Protein AF-A0A966TPY0-F1 (afdb_monomer)

Radius of gyration: 25.24 Å; Cα contacts (8 Å, |Δi|>4): 44; chains: 1; bounding box: 44×41×77 Å

pLDDT: mean 71.69, std 17.64, range [39.44, 93.19]

Secondary structure (DSSP, 8-state):
-PEEPTTT--EEPPP--TT-PPP--SSHHHHHHHHHHHHHTT-----GGGTTTGGGS-TTSS-SS--HHHHHHHHHHHHHHHHHHHHHHHHHHHHHHHHHHHHHHHHT-

Mean predicted aligned error: 18.61 Å

Sequence (109 aa):
MPKTCAHCGNAFEPMPRNRGYEQLYCSPQCRRKEAKRRGAAKTTTMPVHQLKKAHNEPIMSQYNEVDYGLIDDLCAANWRAHQWQMRYNKLAIQVEHYISRIEAKIDDI

Solvent-accessible surface area (backbone atoms only — not comparable to full-atom values): 6855 Å² total; per-residue (Å²): 128,72,42,60,14,80,69,77,62,47,74,31,77,68,75,93,55,100,73,82,68,80,74,53,51,76,40,73,64,45,47,51,53,47,51,51,57,57,59,67,71,68,74,74,84,72,67,76,80,60,61,74,71,57,80,81,56,85,92,74,84,79,68,84,79,75,55,65,67,59,52,53,51,49,52,54,51,51,52,51,51,52,53,50,52,54,51,50,54,53,50,51,54,52,49,51,54,50,51,54,58,50,50,57,58,58,75,76,108

Foldseek 3Di:
DFAAAPQPRDTDDDDDDPPPDDDRHRDPVSVVVVVVVVVVVPPPPDDPVVVVVPPPDPPPPPDPDDPVVVVVVVVVVVVVVVVVVVVVVVVVVVVVVVVVVVVVVVVVD

Structure (mmCIF, N/CA/C/O backbone):
data_AF-A0A966TPY0-F1
#
_entry.id   AF-A0A966TPY0-F1
#
loop_
_atom_site.group_PDB
_atom_site.id
_atom_site.type_symbol
_atom_site.label_atom_id
_atom_site.label_alt_id
_atom_site.label_comp_id
_atom_site.label_asym_id
_atom_site.label_entity_id
_atom_site.label_seq_id
_atom_site.pdbx_PDB_ins_code
_atom_site.Cartn_x
_atom_site.Cartn_y
_atom_site.Cartn_z
_atom_site.occupancy
_atom_site.B_iso_or_equiv
_atom_site.auth_seq_id
_atom_site.auth_comp_id
_atom_site.auth_asym_id
_atom_site.auth_atom_id
_atom_site.pdbx_PDB_model_num
ATOM 1 N N . MET A 1 1 ? -15.327 -10.905 37.398 1.00 64.38 1 MET A 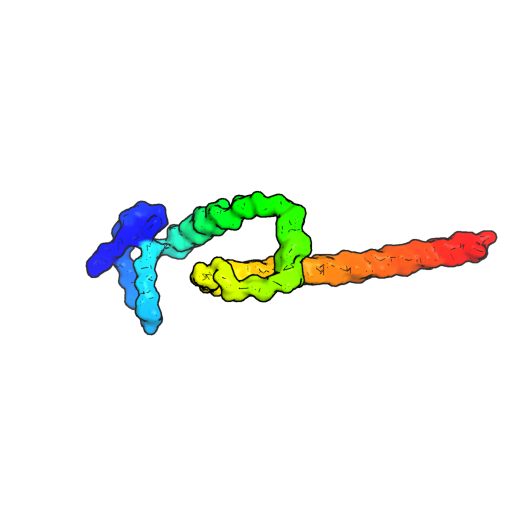N 1
ATOM 2 C CA . MET A 1 1 ? -16.503 -11.360 36.624 1.00 64.38 1 MET A CA 1
ATOM 3 C C . MET A 1 1 ? -16.053 -11.670 35.204 1.00 64.38 1 MET A C 1
ATOM 5 O O . MET A 1 1 ? -15.384 -10.813 34.624 1.00 64.38 1 MET A O 1
ATOM 9 N N . PRO A 1 2 ? -16.341 -12.870 34.672 1.00 75.38 2 PRO A N 1
ATOM 10 C CA . PRO A 1 2 ? -16.019 -13.211 33.289 1.00 75.38 2 PRO A CA 1
ATOM 11 C C . PRO A 1 2 ? -16.787 -12.291 32.334 1.00 75.38 2 PRO A C 1
ATOM 13 O O . PRO A 1 2 ? -17.958 -11.991 32.563 1.00 75.38 2 PRO A O 1
ATOM 16 N N . LYS A 1 3 ? -16.118 -11.817 31.282 1.00 83.50 3 LYS A N 1
ATOM 17 C CA . LYS A 1 3 ? -16.718 -10.973 30.241 1.00 83.50 3 LYS A CA 1
ATOM 18 C C . LYS A 1 3 ? -17.022 -11.800 29.009 1.00 83.50 3 LYS A C 1
ATOM 20 O O . LYS A 1 3 ? -16.322 -12.765 28.724 1.00 83.50 3 LYS A O 1
ATOM 25 N N . THR A 1 4 ? -18.038 -11.410 28.256 1.00 90.06 4 THR A N 1
ATOM 26 C CA . THR A 1 4 ? -18.359 -12.037 26.975 1.00 90.06 4 THR A CA 1
ATOM 27 C C . THR A 1 4 ? -17.581 -11.359 25.851 1.00 90.06 4 THR A C 1
ATOM 29 O O . THR A 1 4 ? -17.445 -10.138 25.791 1.00 90.06 4 THR A O 1
ATOM 32 N N . CYS A 1 5 ? -17.004 -12.160 24.958 1.00 89.06 5 CYS A N 1
ATOM 33 C CA . CYS A 1 5 ? -16.289 -11.655 23.795 1.00 89.06 5 CYS A CA 1
ATOM 34 C C . CYS A 1 5 ? -17.270 -11.026 22.801 1.00 89.06 5 CYS A C 1
ATOM 36 O O . CYS A 1 5 ? -18.153 -11.717 22.297 1.00 89.06 5 CYS A O 1
ATOM 38 N N . ALA A 1 6 ? -17.046 -9.767 22.420 1.00 86.00 6 ALA A N 1
ATOM 39 C CA . ALA A 1 6 ? -17.898 -9.059 21.460 1.00 86.00 6 ALA A CA 1
ATOM 40 C C . ALA A 1 6 ? -17.909 -9.678 20.044 1.00 86.00 6 ALA A C 1
ATOM 42 O O . ALA A 1 6 ? -18.783 -9.362 19.247 1.00 86.00 6 ALA A O 1
ATOM 43 N N . HIS A 1 7 ? -16.947 -10.552 19.717 1.00 88.00 7 HIS A N 1
ATOM 44 C CA . HIS A 1 7 ? -16.871 -11.208 18.406 1.00 88.00 7 HIS A CA 1
ATOM 45 C C . HIS A 1 7 ? -17.466 -12.625 18.387 1.00 88.00 7 HIS A C 1
ATOM 47 O O . HIS A 1 7 ? -18.128 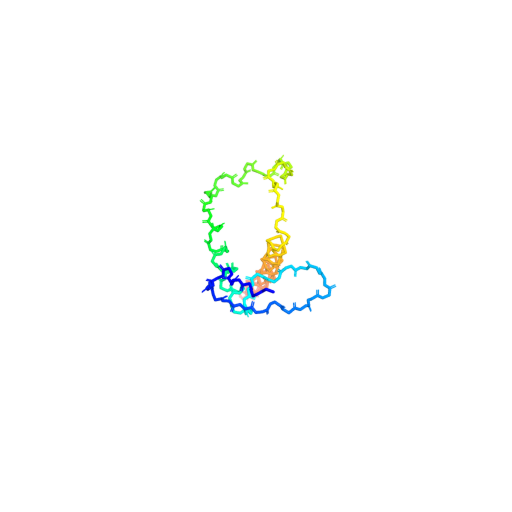-12.996 17.423 1.00 88.00 7 HIS A O 1
ATOM 53 N N . CYS A 1 8 ? -17.186 -13.443 19.410 1.00 90.56 8 CYS A N 1
ATOM 54 C CA . CYS A 1 8 ? -17.560 -14.865 19.423 1.00 90.56 8 CYS A CA 1
ATOM 55 C C . CYS A 1 8 ? -18.508 -15.268 20.558 1.00 90.56 8 CYS A C 1
ATOM 57 O O . CYS A 1 8 ? -18.847 -16.440 20.653 1.00 90.56 8 CYS A O 1
ATOM 59 N N . GLY A 1 9 ? -18.904 -14.348 21.442 1.00 88.19 9 GLY A N 1
ATOM 60 C CA . GLY A 1 9 ? -19.821 -14.622 22.554 1.00 88.19 9 GLY A CA 1
ATOM 61 C C . GLY A 1 9 ? -19.216 -15.397 23.730 1.00 88.19 9 GLY A C 1
ATOM 62 O O . GLY A 1 9 ? -19.780 -15.373 24.818 1.00 88.19 9 GLY A O 1
ATOM 63 N N . ASN A 1 10 ? -18.049 -16.027 23.560 1.00 89.94 10 ASN A N 1
ATOM 64 C CA . ASN A 1 10 ? -17.418 -16.815 24.619 1.00 89.94 10 ASN A CA 1
ATOM 65 C C . ASN A 1 10 ? -17.065 -15.966 25.843 1.00 89.94 10 ASN A C 1
ATOM 67 O O . ASN A 1 10 ? -16.535 -14.857 25.711 1.00 89.94 10 ASN A O 1
ATOM 71 N N . ALA A 1 11 ? -17.292 -16.538 27.024 1.00 89.44 11 ALA A N 1
ATOM 72 C CA . ALA A 1 11 ? -16.796 -15.997 28.277 1.00 89.44 11 ALA A CA 1
ATOM 73 C C . ALA A 1 11 ? -15.258 -16.040 28.308 1.00 89.44 11 ALA A C 1
ATOM 75 O O . ALA A 1 11 ? -14.643 -17.018 27.882 1.00 89.44 11 ALA A O 1
ATOM 76 N N . PHE A 1 12 ? -14.632 -14.977 28.802 1.00 89.56 12 PHE A N 1
ATOM 77 C CA . PHE A 1 12 ? -13.197 -14.910 29.041 1.00 89.56 12 PHE A CA 1
ATOM 78 C C . PHE A 1 12 ? -12.892 -14.051 30.265 1.00 89.56 12 PHE A C 1
ATOM 80 O O . PHE A 1 12 ? -13.651 -13.148 30.629 1.00 89.56 12 PHE A O 1
ATOM 87 N N . GLU A 1 13 ? -11.754 -14.319 30.891 1.00 84.50 13 GLU A N 1
ATOM 88 C CA . GLU A 1 13 ? -11.257 -13.504 31.990 1.00 84.50 13 GLU A CA 1
ATOM 89 C C . GLU A 1 13 ? -10.405 -12.357 31.432 1.00 84.50 13 GLU A C 1
ATOM 91 O O . GLU A 1 13 ? -9.397 -12.603 30.760 1.00 84.50 13 GLU A O 1
ATOM 96 N N . PRO A 1 14 ? -10.815 -11.092 31.634 1.00 77.62 14 PRO A N 1
ATOM 97 C CA . PRO A 1 14 ? -10.027 -9.959 31.182 1.00 77.62 14 PRO A CA 1
ATOM 98 C C . PRO A 1 14 ? -8.743 -9.871 32.007 1.00 77.62 14 PRO A C 1
ATOM 100 O O . PRO A 1 14 ? -8.780 -9.861 33.237 1.00 77.62 14 PRO A O 1
ATOM 103 N N . MET A 1 15 ? -7.602 -9.770 31.330 1.00 75.75 15 MET A N 1
ATOM 104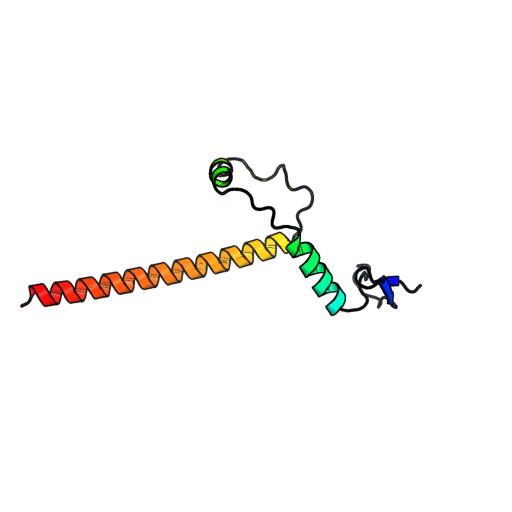 C CA . MET A 1 15 ? -6.325 -9.573 32.011 1.00 75.75 15 MET A CA 1
ATOM 105 C C . MET A 1 15 ? -6.244 -8.131 32.532 1.00 75.75 15 MET A C 1
ATOM 107 O O . MET A 1 15 ? -6.622 -7.206 31.800 1.00 75.75 15 MET A O 1
ATOM 111 N N . PRO A 1 16 ? -5.725 -7.898 33.752 1.00 68.88 16 PRO A N 1
ATOM 112 C CA . PRO A 1 16 ? -5.517 -6.550 34.260 1.00 68.88 16 PRO A CA 1
ATOM 113 C C . PRO A 1 16 ? -4.495 -5.835 33.369 1.00 68.88 16 PRO A C 1
ATOM 115 O O . PRO A 1 16 ? -3.324 -6.202 33.309 1.00 68.88 16 PRO A O 1
ATOM 118 N N . ARG A 1 17 ? -4.944 -4.825 32.618 1.00 65.75 17 ARG A N 1
ATOM 119 C CA . ARG A 1 17 ? -4.062 -3.947 31.842 1.00 65.75 17 ARG A CA 1
ATOM 120 C C . ARG A 1 17 ? -3.866 -2.643 32.598 1.00 65.75 17 ARG A C 1
ATOM 122 O O . ARG A 1 17 ? -4.842 -1.986 32.941 1.00 65.75 17 ARG A O 1
ATOM 129 N N . ASN A 1 18 ? -2.613 -2.209 32.728 1.00 57.66 18 ASN A N 1
ATOM 130 C CA . ASN A 1 18 ? -2.195 -0.983 33.430 1.00 57.66 18 ASN A CA 1
ATOM 131 C C . ASN A 1 18 ? -2.794 0.340 32.898 1.00 57.66 18 ASN A C 1
ATOM 133 O O . ASN A 1 18 ? -2.429 1.400 3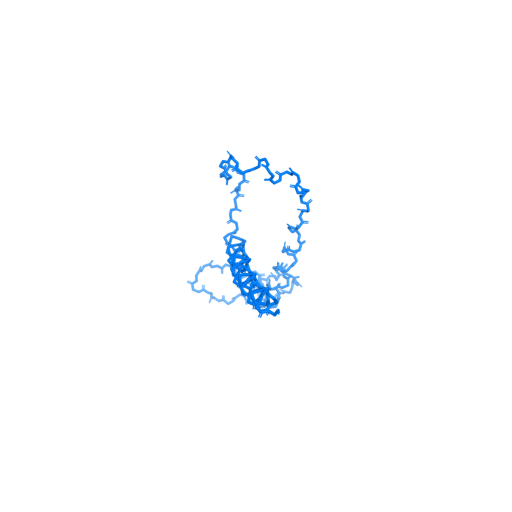3.387 1.00 57.66 18 ASN A O 1
ATOM 137 N N . ARG A 1 19 ? -3.660 0.329 31.875 1.00 58.34 19 ARG A N 1
ATOM 138 C CA . ARG A 1 19 ? -4.110 1.544 31.167 1.00 58.34 19 ARG A CA 1
ATOM 139 C C . ARG A 1 19 ? -5.622 1.786 31.180 1.00 58.34 19 ARG A C 1
ATOM 141 O O . ARG A 1 19 ? -6.096 2.540 30.345 1.00 58.34 19 ARG A O 1
ATOM 148 N N . GLY A 1 20 ? -6.393 1.128 32.046 1.00 58.94 20 GLY A N 1
ATOM 149 C CA . GLY A 1 20 ? -7.838 1.393 32.182 1.00 58.94 20 GLY A CA 1
ATOM 150 C C . GLY A 1 20 ? -8.710 1.037 30.963 1.00 58.94 20 GLY A C 1
ATOM 151 O O . GLY A 1 20 ? -9.926 1.154 31.031 1.00 58.94 20 GLY A O 1
ATOM 152 N N . TYR A 1 21 ? -8.125 0.563 29.858 1.00 62.03 21 TYR A N 1
ATOM 153 C CA . TYR A 1 21 ? -8.878 0.113 28.690 1.00 62.03 21 TYR A CA 1
ATOM 15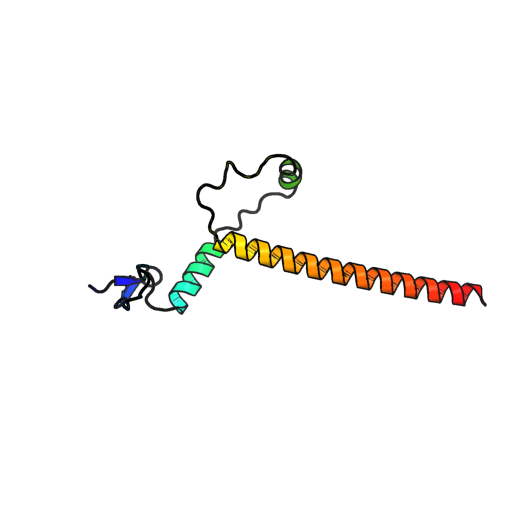4 C C . TYR A 1 21 ? -9.539 -1.237 28.953 1.00 62.03 21 TYR A C 1
ATOM 156 O O . TYR A 1 21 ? -8.866 -2.243 29.199 1.00 62.03 21 TYR A O 1
ATOM 164 N N . GLU A 1 22 ? -10.861 -1.260 28.829 1.00 71.81 22 GLU A N 1
ATOM 165 C CA . GLU A 1 22 ? -11.673 -2.455 28.992 1.00 71.81 22 GLU A CA 1
ATOM 166 C C . GLU A 1 22 ? -11.390 -3.480 27.878 1.00 71.81 22 GLU A C 1
ATOM 168 O O . GLU A 1 22 ? -11.437 -3.180 26.681 1.00 71.81 22 GLU A O 1
ATOM 173 N N . GLN A 1 23 ? -11.054 -4.718 28.252 1.00 78.69 23 GLN A N 1
ATOM 174 C CA . GLN A 1 23 ? -10.838 -5.784 27.277 1.00 78.69 23 GLN A CA 1
ATOM 175 C C . GLN A 1 23 ? -12.194 -6.292 26.765 1.00 78.69 23 GLN A C 1
ATOM 177 O O . GLN A 1 23 ? -12.979 -6.830 27.537 1.00 78.69 23 GLN A O 1
ATOM 182 N N . LEU A 1 24 ? -12.438 -6.133 25.459 1.00 84.44 24 LEU A N 1
ATOM 183 C CA . LEU A 1 24 ? -13.688 -6.513 24.771 1.00 84.44 24 LEU A CA 1
ATOM 184 C C . LEU A 1 24 ? -13.620 -7.872 24.049 1.00 84.44 24 LEU A C 1
ATOM 186 O O . LEU A 1 24 ? -14.640 -8.415 23.628 1.00 84.44 24 LEU A O 1
ATOM 190 N N . TYR A 1 25 ? -12.415 -8.416 23.855 1.00 88.62 25 TYR A N 1
ATOM 191 C CA . TYR A 1 25 ? -12.189 -9.608 23.034 1.00 88.62 25 TYR A CA 1
ATOM 192 C C . TYR A 1 25 ? -11.356 -10.647 23.782 1.00 88.62 25 TYR A C 1
ATOM 194 O O . TYR A 1 25 ? -10.318 -10.313 24.363 1.00 88.62 25 TYR A O 1
ATOM 202 N N . CYS A 1 26 ? -11.765 -11.914 23.676 1.00 88.75 26 CYS A N 1
ATOM 203 C CA . CYS A 1 26 ? -11.070 -13.046 24.292 1.00 88.75 26 CYS A CA 1
ATOM 204 C C . CYS A 1 26 ? -9.705 -13.348 23.655 1.00 88.75 26 CYS A C 1
ATOM 206 O O . CYS A 1 26 ? -8.862 -13.982 24.277 1.00 88.75 26 CYS A O 1
ATOM 208 N N . SER A 1 27 ? -9.461 -12.899 22.416 1.00 85.38 27 SER A N 1
ATOM 209 C CA . SER A 1 27 ? -8.197 -13.132 21.712 1.00 85.38 27 SER A CA 1
ATOM 210 C C . SER A 1 27 ? -7.866 -12.036 20.688 1.00 85.38 27 SER A C 1
ATOM 212 O O . SER A 1 27 ? -8.771 -11.380 20.152 1.00 85.38 27 SER A O 1
ATOM 214 N N . PRO A 1 28 ? -6.575 -11.862 20.327 1.00 84.69 28 PRO A N 1
ATOM 215 C CA . PRO A 1 28 ? -6.163 -10.992 19.222 1.00 84.69 28 PRO A CA 1
ATOM 216 C C . PRO A 1 28 ? -6.805 -11.373 17.882 1.00 84.69 28 PRO A C 1
ATOM 218 O O . PRO A 1 28 ? -7.060 -10.504 17.050 1.00 84.69 28 PRO A O 1
ATOM 221 N N . GLN A 1 29 ? -7.096 -12.662 17.673 1.00 86.88 29 GLN A N 1
ATOM 222 C CA . GLN A 1 29 ? -7.769 -13.140 16.465 1.00 86.88 29 GLN A CA 1
ATOM 223 C C . GLN A 1 29 ? -9.204 -12.612 16.375 1.00 86.88 29 GLN A C 1
ATOM 225 O O . GLN A 1 29 ? -9.595 -12.096 15.330 1.00 86.88 29 GLN A O 1
ATOM 230 N N . CYS A 1 30 ? -9.960 -12.675 17.475 1.00 86.88 30 CYS A N 1
ATOM 231 C CA . CYS A 1 30 ? -11.310 -12.114 17.555 1.00 86.88 30 CYS A CA 1
ATOM 232 C C . CYS A 1 30 ? -11.311 -10.602 17.299 1.00 86.88 30 CYS A C 1
ATOM 234 O O . CYS A 1 30 ? -12.096 -10.120 16.488 1.00 86.88 30 CYS A O 1
ATOM 236 N N . ARG A 1 31 ? -10.356 -9.868 17.887 1.00 85.06 31 ARG A N 1
ATOM 237 C CA . ARG A 1 31 ? -10.181 -8.430 17.623 1.00 85.06 31 ARG A CA 1
ATOM 238 C C . ARG A 1 31 ? -9.926 -8.142 16.136 1.00 85.06 31 ARG A C 1
ATOM 240 O O . ARG A 1 31 ? -10.542 -7.243 15.574 1.00 85.06 31 ARG A O 1
ATOM 247 N N . ARG A 1 32 ? -9.027 -8.894 15.486 1.00 83.50 32 ARG A N 1
ATOM 248 C CA . ARG A 1 32 ? -8.695 -8.708 14.058 1.00 83.50 32 ARG A CA 1
ATOM 249 C C . ARG A 1 32 ? -9.874 -9.026 13.138 1.00 83.50 32 ARG A C 1
ATOM 251 O O . ARG A 1 32 ? -10.079 -8.311 12.162 1.00 83.50 32 ARG A O 1
ATOM 258 N N . LYS A 1 33 ? -10.635 -10.088 13.424 1.00 85.62 33 LYS A N 1
ATOM 259 C CA . LYS A 1 33 ? -11.826 -10.448 12.637 1.00 85.62 33 LYS A CA 1
ATOM 260 C C . LYS A 1 33 ? -12.903 -9.367 12.730 1.00 85.62 33 LYS A C 1
ATOM 262 O O . LYS A 1 33 ? -13.480 -9.012 11.707 1.00 85.62 33 LYS A O 1
ATOM 267 N N . GLU A 1 34 ? -13.110 -8.802 13.916 1.00 81.81 34 GLU A N 1
ATOM 268 C CA . GLU A 1 34 ? -14.068 -7.715 14.114 1.00 81.81 34 GLU A CA 1
ATOM 269 C C . GLU A 1 34 ? -13.629 -6.413 13.424 1.00 81.81 34 GLU A C 1
ATOM 271 O O . GLU A 1 34 ? -14.429 -5.779 12.742 1.00 81.81 34 GLU A O 1
ATOM 276 N N . ALA A 1 35 ? -12.339 -6.062 13.492 1.00 80.00 35 ALA A N 1
ATOM 277 C CA . ALA A 1 35 ? -11.783 -4.925 12.751 1.00 80.00 35 ALA A CA 1
ATOM 278 C C . ALA A 1 35 ? -11.966 -5.073 11.229 1.00 80.00 35 ALA A C 1
ATOM 280 O O . ALA A 1 35 ? -12.356 -4.120 10.560 1.00 80.00 35 ALA A O 1
ATOM 281 N N . LYS A 1 36 ? -11.766 -6.282 10.680 1.00 78.81 36 LYS A N 1
ATOM 282 C CA . LYS A 1 36 ? -12.026 -6.566 9.258 1.00 78.81 36 LYS A CA 1
ATOM 283 C C . LYS A 1 36 ? -13.508 -6.448 8.895 1.00 78.81 36 LYS A C 1
ATOM 285 O O . LYS A 1 36 ? -13.819 -5.875 7.857 1.00 78.81 36 LYS A O 1
ATOM 290 N N . ARG A 1 37 ? -14.418 -6.955 9.739 1.00 76.81 37 ARG A N 1
ATOM 291 C CA . ARG A 1 37 ? -15.872 -6.814 9.531 1.00 76.81 37 ARG A CA 1
ATOM 292 C C . ARG A 1 37 ? -16.302 -5.347 9.518 1.00 76.81 37 ARG A C 1
ATOM 294 O O . ARG A 1 37 ? -17.047 -4.947 8.633 1.00 76.81 37 ARG A O 1
ATOM 301 N N . ARG A 1 38 ? -15.789 -4.539 10.449 1.00 68.88 38 ARG A N 1
ATOM 302 C CA . ARG A 1 38 ? -16.074 -3.096 10.512 1.00 68.88 38 ARG A CA 1
ATOM 303 C C . ARG A 1 38 ? -15.455 -2.319 9.347 1.00 68.88 38 ARG A C 1
ATOM 305 O O . ARG A 1 38 ? -16.103 -1.425 8.817 1.00 68.88 38 ARG A O 1
ATOM 312 N N . GLY A 1 39 ? -14.247 -2.682 8.914 1.00 58.06 39 GLY A N 1
ATOM 313 C CA . GLY A 1 39 ? -13.594 -2.082 7.744 1.00 58.06 39 GLY A CA 1
ATOM 314 C C . GLY A 1 39 ? -14.325 -2.371 6.429 1.00 58.06 39 GLY A C 1
ATOM 315 O O . GLY A 1 39 ? -14.420 -1.493 5.579 1.00 58.06 39 GLY A O 1
ATOM 316 N N . ALA A 1 40 ? -14.919 -3.561 6.288 1.00 52.97 40 ALA A N 1
ATOM 317 C CA . ALA A 1 40 ? -15.714 -3.925 5.113 1.00 52.97 40 ALA A CA 1
ATOM 318 C C . ALA A 1 40 ? -17.061 -3.177 5.021 1.00 52.97 40 ALA A C 1
ATOM 320 O O . ALA A 1 40 ? -17.626 -3.072 3.938 1.00 52.97 40 ALA A O 1
ATOM 321 N N . ALA A 1 41 ? -17.570 -2.633 6.131 1.00 50.09 41 ALA A N 1
ATOM 322 C CA . ALA A 1 41 ? -18.838 -1.902 6.162 1.00 50.09 41 ALA A CA 1
ATOM 323 C C . ALA A 1 41 ? -18.712 -0.409 5.781 1.00 50.09 41 ALA A C 1
ATOM 325 O O . ALA A 1 41 ? -19.732 0.265 5.669 1.00 50.09 41 ALA A O 1
ATOM 326 N N . LYS A 1 42 ? -17.493 0.123 5.576 1.00 51.34 42 LYS A N 1
ATOM 327 C CA . LYS A 1 42 ? -17.248 1.553 5.277 1.00 51.34 42 LYS A CA 1
ATOM 328 C C . LYS A 1 42 ? -16.922 1.865 3.804 1.00 51.34 42 LYS A C 1
ATOM 330 O O . LYS A 1 42 ? -16.522 2.984 3.499 1.00 51.34 42 LYS A O 1
ATOM 335 N N . THR A 1 43 ? -17.118 0.936 2.869 1.00 39.44 43 THR A N 1
ATOM 336 C CA . THR A 1 43 ? -17.066 1.234 1.423 1.00 39.44 43 THR A CA 1
ATOM 337 C C . THR A 1 43 ? -18.452 1.595 0.894 1.00 39.44 43 THR A C 1
ATOM 339 O O . THR A 1 43 ? -19.066 0.838 0.148 1.00 39.44 43 THR A O 1
ATOM 342 N N . THR A 1 44 ? -18.950 2.771 1.280 1.00 44.38 44 THR A N 1
ATOM 343 C CA . THR A 1 44 ? -20.015 3.445 0.527 1.00 44.38 44 THR A CA 1
ATOM 344 C C . THR A 1 44 ? -19.372 4.035 -0.722 1.00 44.38 44 THR A C 1
ATOM 346 O O . THR A 1 44 ? -18.631 5.013 -0.647 1.00 44.38 44 THR A O 1
ATOM 349 N N . THR A 1 45 ? -19.596 3.412 -1.875 1.00 45.78 45 THR A N 1
ATOM 350 C CA . THR A 1 45 ? -19.113 3.885 -3.175 1.00 45.78 45 THR A CA 1
ATOM 351 C C . THR A 1 45 ? -19.745 5.245 -3.485 1.00 45.78 45 THR A C 1
ATOM 353 O O . THR A 1 45 ? -20.880 5.311 -3.952 1.00 45.78 45 THR A O 1
ATOM 356 N N . MET A 1 46 ? -19.048 6.349 -3.207 1.00 41.50 46 MET A N 1
ATOM 357 C CA . MET A 1 46 ? -19.478 7.661 -3.693 1.00 41.50 46 MET A CA 1
ATOM 358 C C . MET A 1 46 ? -19.051 7.836 -5.160 1.00 41.50 46 MET A C 1
ATOM 360 O O . MET A 1 46 ? -17.892 7.573 -5.492 1.00 41.50 46 MET A O 1
ATOM 364 N N . PRO A 1 47 ? -19.947 8.282 -6.060 1.00 42.47 47 PRO A N 1
ATOM 365 C CA . PRO A 1 47 ? -19.601 8.525 -7.455 1.00 42.47 47 PRO A CA 1
ATOM 366 C C . PRO A 1 47 ? -18.606 9.690 -7.589 1.00 42.47 47 PRO A C 1
ATOM 368 O O . PRO A 1 47 ? -18.766 10.754 -6.988 1.00 42.47 47 PRO A O 1
ATOM 371 N N . VAL A 1 48 ? -17.597 9.494 -8.445 1.00 48.94 48 VAL A N 1
ATO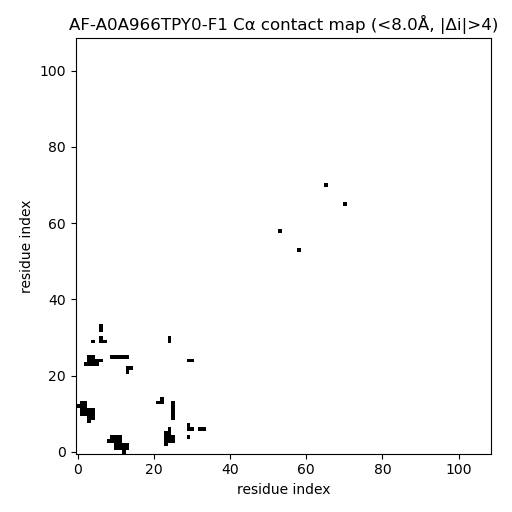M 372 C CA . VAL A 1 48 ? -16.417 10.363 -8.661 1.00 48.94 48 VAL A CA 1
ATOM 373 C C . VAL A 1 48 ? -16.772 11.832 -8.952 1.00 48.94 48 VAL A C 1
ATOM 375 O O . VAL A 1 48 ? -15.987 12.738 -8.678 1.00 48.94 48 VAL A O 1
ATOM 378 N N . HIS A 1 49 ? -17.978 12.104 -9.454 1.00 44.31 49 HIS A N 1
ATOM 379 C CA . HIS A 1 49 ? -18.414 13.454 -9.806 1.00 44.31 49 HIS A CA 1
ATOM 380 C C . HIS A 1 49 ? -18.638 14.380 -8.590 1.00 44.31 49 HIS A C 1
ATOM 382 O O . HIS A 1 49 ? -18.589 15.602 -8.741 1.00 44.31 49 HIS A O 1
ATOM 388 N N . GLN A 1 50 ? -18.845 13.838 -7.382 1.00 45.34 50 GLN A N 1
ATOM 389 C CA . GLN A 1 50 ? -19.019 14.656 -6.171 1.00 45.34 50 GLN A CA 1
ATOM 390 C C . GLN A 1 50 ? -17.692 15.066 -5.504 1.00 45.34 50 GLN A C 1
ATOM 392 O O . GLN A 1 50 ? -17.664 16.066 -4.792 1.00 45.34 50 GLN A O 1
ATOM 397 N N . LEU A 1 51 ? -16.570 14.394 -5.805 1.00 46.84 51 LEU A N 1
ATOM 398 C CA . LEU A 1 51 ? -15.245 14.752 -5.267 1.00 46.84 51 LEU A CA 1
ATOM 399 C C . LEU A 1 51 ? -14.733 16.114 -5.766 1.00 46.84 51 LEU A C 1
ATOM 401 O O . LEU A 1 51 ? -14.017 16.802 -5.045 1.00 46.84 51 LEU A O 1
ATOM 405 N N . LYS A 1 52 ? -15.131 16.552 -6.969 1.00 44.91 52 LYS A N 1
ATOM 406 C CA . LYS A 1 52 ? -14.669 17.833 -7.538 1.00 44.91 52 LYS A CA 1
ATOM 407 C C . LYS A 1 52 ? -15.257 19.068 -6.848 1.00 44.91 52 LYS A C 1
ATOM 409 O O . LYS A 1 52 ? -14.657 20.133 -6.928 1.00 44.91 52 LYS A O 1
ATOM 414 N N . LYS A 1 53 ? -16.404 18.948 -6.167 1.00 42.94 53 LYS A N 1
ATOM 415 C CA . LYS A 1 53 ? -17.055 20.084 -5.488 1.00 42.94 53 LYS A CA 1
ATOM 416 C C . LYS A 1 53 ? -16.555 20.295 -4.051 1.00 42.94 53 LYS A C 1
ATOM 418 O O . LYS A 1 53 ? -16.704 21.387 -3.523 1.00 42.94 53 LYS A O 1
ATOM 423 N N . ALA A 1 54 ? -15.925 19.284 -3.450 1.00 46.34 54 ALA A N 1
ATOM 424 C CA . ALA A 1 54 ? -15.453 19.313 -2.063 1.00 46.34 54 ALA A CA 1
ATOM 425 C C . ALA A 1 54 ? -14.037 19.899 -1.886 1.00 46.34 54 ALA A C 1
ATOM 427 O O . ALA A 1 54 ? -13.554 19.998 -0.764 1.00 46.34 54 ALA A O 1
ATOM 428 N N . HIS A 1 55 ? -13.361 20.305 -2.967 1.00 47.12 55 HIS A N 1
ATOM 429 C CA . HIS A 1 55 ? -11.988 20.822 -2.897 1.00 47.12 55 HIS A CA 1
ATOM 430 C C . HIS A 1 55 ? -11.859 22.254 -2.340 1.00 47.12 55 HIS A C 1
ATOM 432 O O . HIS A 1 55 ? -10.733 22.709 -2.174 1.00 47.12 55 HIS A O 1
ATOM 438 N N . ASN A 1 56 ? -12.969 22.944 -2.030 1.00 41.84 56 ASN A N 1
ATOM 439 C CA . ASN A 1 56 ? -12.971 24.353 -1.605 1.00 41.84 56 ASN A CA 1
ATOM 440 C C . ASN A 1 56 ? -13.810 24.675 -0.352 1.00 41.84 56 ASN A C 1
ATOM 442 O O . ASN A 1 56 ? -13.991 25.850 -0.048 1.00 41.84 56 ASN A O 1
ATOM 446 N N . GLU A 1 57 ? -14.285 23.685 0.407 1.00 41.03 57 GLU A N 1
ATOM 447 C CA . GLU A 1 57 ? -14.879 23.948 1.727 1.00 41.03 57 GLU A CA 1
ATOM 448 C C . GLU A 1 57 ? -14.084 23.247 2.832 1.00 41.03 57 GLU A C 1
ATOM 450 O O . GLU A 1 57 ? -13.626 22.118 2.633 1.00 41.03 57 GLU A O 1
ATOM 455 N N . PRO A 1 58 ? -13.888 23.891 4.000 1.00 43.78 58 PRO A N 1
ATOM 456 C CA . PRO A 1 58 ? -13.194 23.272 5.116 1.00 43.78 58 PRO A CA 1
ATOM 457 C C . PRO A 1 58 ? -13.994 22.053 5.585 1.00 43.78 58 PRO A C 1
ATOM 459 O O . PRO A 1 58 ? -15.059 22.168 6.191 1.00 43.78 58 PRO A O 1
ATOM 462 N N . ILE A 1 59 ? -13.448 20.867 5.315 1.00 48.44 59 ILE A N 1
ATOM 463 C CA . ILE A 1 59 ? -13.946 19.551 5.737 1.00 48.44 59 ILE A CA 1
ATOM 464 C C . ILE A 1 59 ? -13.734 19.392 7.257 1.00 48.44 59 ILE A C 1
ATOM 466 O O . ILE A 1 59 ? -13.040 18.493 7.716 1.00 48.44 59 ILE A O 1
ATOM 470 N N . MET A 1 60 ? -14.259 20.306 8.072 1.00 41.09 60 MET A N 1
ATOM 471 C CA . MET A 1 60 ? -14.153 20.238 9.537 1.00 41.09 60 MET A CA 1
ATOM 472 C C . MET A 1 60 ? -15.504 20.254 10.253 1.00 41.09 60 MET A C 1
ATOM 474 O O . MET A 1 60 ? -15.530 20.183 11.474 1.00 41.09 60 MET A O 1
ATOM 478 N N . SER A 1 61 ? -16.630 20.281 9.531 1.00 43.31 61 SER A N 1
ATOM 479 C CA . SER A 1 61 ? -17.959 20.361 10.163 1.00 43.31 61 SER A CA 1
ATOM 480 C C . SER A 1 61 ? -18.771 19.057 10.160 1.00 43.31 61 SER A C 1
ATOM 482 O O . SER A 1 61 ? -19.870 19.051 10.709 1.00 43.31 61 SER A O 1
ATOM 484 N N . GLN A 1 62 ? -18.297 17.959 9.555 1.00 42.75 62 GLN A N 1
ATOM 485 C CA . GLN A 1 62 ? -19.108 16.728 9.427 1.00 42.75 62 GLN A CA 1
ATOM 486 C C . GLN A 1 62 ? -18.509 15.466 10.060 1.00 42.75 62 GLN A C 1
ATOM 488 O O . GLN A 1 62 ? -19.165 14.430 10.067 1.00 42.75 62 GLN A O 1
ATOM 493 N N . TYR A 1 63 ? -17.317 15.536 10.651 1.00 45.41 63 TYR A N 1
ATOM 494 C CA . TYR A 1 63 ? -16.692 14.382 11.303 1.00 45.41 63 TYR A CA 1
ATOM 495 C C . TYR A 1 63 ? -16.734 14.530 12.822 1.00 45.41 63 TYR A C 1
ATOM 497 O O . TYR A 1 63 ? -15.713 14.723 13.478 1.00 45.41 63 TYR A O 1
ATOM 505 N N . ASN A 1 64 ? -17.938 14.436 13.386 1.00 45.78 64 ASN A N 1
ATOM 506 C CA . ASN A 1 64 ? -18.067 14.074 14.792 1.00 45.78 64 ASN A CA 1
ATOM 507 C C . ASN A 1 64 ? -17.708 12.583 14.902 1.00 45.78 64 ASN A C 1
ATOM 509 O O . ASN A 1 64 ? -18.309 11.759 14.221 1.00 45.78 64 ASN A O 1
ATOM 513 N N . GLU A 1 65 ? -16.704 12.282 15.728 1.00 51.19 65 GLU A N 1
ATOM 514 C CA . GLU A 1 65 ? -16.004 10.991 15.877 1.00 51.19 65 GLU A CA 1
ATOM 515 C C . GLU A 1 65 ? -14.932 10.703 14.813 1.00 51.19 65 GLU A C 1
ATOM 517 O O . GLU A 1 65 ? -15.055 9.854 13.929 1.00 51.19 65 GLU A O 1
ATOM 522 N N . VAL A 1 66 ? -13.806 11.400 14.955 1.00 53.56 66 VAL A N 1
ATOM 523 C CA . VAL A 1 66 ? -12.559 11.058 14.274 1.00 53.56 66 VAL A CA 1
ATOM 524 C C . VAL A 1 66 ? -12.031 9.726 14.822 1.00 53.56 66 VAL A C 1
ATOM 526 O O . VAL A 1 66 ? -11.444 9.658 15.900 1.00 53.56 66 VAL A O 1
ATOM 529 N N . ASP A 1 67 ? -12.238 8.648 14.068 1.00 54.91 67 ASP A N 1
ATOM 530 C CA . ASP A 1 67 ? -11.542 7.378 14.275 1.00 54.91 67 ASP A CA 1
ATOM 531 C C . ASP A 1 67 ? -10.070 7.577 13.887 1.00 54.91 67 ASP A C 1
ATOM 533 O O . ASP A 1 67 ? -9.703 7.499 12.714 1.00 54.91 67 ASP A O 1
ATOM 537 N N . TYR A 1 68 ? -9.227 7.899 14.871 1.00 55.28 68 TYR A N 1
ATOM 538 C CA . TYR A 1 68 ? -7.798 8.167 14.670 1.00 55.28 68 TYR A CA 1
ATOM 539 C C . TYR A 1 68 ? -7.076 7.036 13.913 1.00 55.28 68 TYR A C 1
ATOM 541 O O . TYR A 1 68 ? -6.146 7.311 13.162 1.00 55.28 68 TYR A O 1
ATOM 549 N N . GLY A 1 69 ? -7.550 5.785 14.014 1.00 62.69 69 GLY A N 1
ATOM 550 C CA . GLY A 1 69 ? -6.998 4.670 13.238 1.00 62.69 69 GLY A CA 1
ATOM 551 C C . GLY A 1 69 ? -7.310 4.753 11.740 1.00 62.69 69 GLY A C 1
ATOM 552 O O . GLY A 1 69 ? -6.470 4.404 10.915 1.00 62.69 69 GLY A O 1
ATOM 553 N N . LEU A 1 70 ? -8.486 5.270 11.369 1.00 67.94 70 LEU A N 1
ATOM 554 C CA . LEU A 1 70 ? -8.856 5.492 9.969 1.00 67.94 70 LEU A CA 1
ATOM 555 C C . LEU A 1 70 ? -8.035 6.630 9.346 1.00 67.94 70 LEU A C 1
ATOM 557 O O . LEU A 1 70 ? -7.680 6.551 8.171 1.00 67.94 70 LEU A O 1
ATOM 561 N N . ILE A 1 71 ? -7.707 7.667 10.125 1.00 63.31 71 ILE A N 1
ATOM 562 C CA . ILE A 1 71 ? -6.810 8.742 9.677 1.00 63.31 71 ILE A CA 1
ATOM 563 C C . ILE A 1 71 ? -5.405 8.201 9.422 1.00 63.31 71 ILE A C 1
ATOM 565 O O . ILE A 1 71 ? -4.840 8.478 8.365 1.00 63.31 71 ILE A O 1
ATOM 569 N N . ASP A 1 72 ? -4.860 7.405 10.340 1.00 61.88 72 ASP A N 1
ATOM 570 C CA . ASP A 1 72 ? -3.528 6.817 10.174 1.00 61.88 72 ASP A CA 1
ATOM 571 C C . ASP A 1 72 ? -3.458 5.921 8.925 1.00 61.88 72 ASP A C 1
ATOM 573 O O . ASP A 1 72 ? -2.507 6.009 8.140 1.00 61.88 72 ASP A O 1
ATOM 577 N N . ASP A 1 73 ? -4.498 5.116 8.681 1.00 71.94 73 ASP A N 1
ATOM 578 C CA . ASP A 1 73 ? -4.597 4.264 7.493 1.00 71.94 73 ASP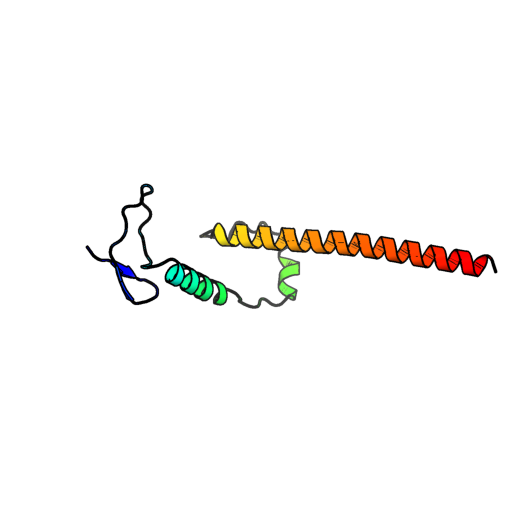 A CA 1
ATOM 579 C C . ASP A 1 73 ? -4.709 5.082 6.193 1.00 71.94 73 ASP A C 1
ATOM 581 O O . ASP A 1 73 ? -4.052 4.753 5.197 1.00 71.94 73 ASP A O 1
ATOM 585 N N . LEU A 1 74 ? -5.486 6.172 6.194 1.00 76.19 74 LEU A N 1
ATOM 586 C CA . LEU A 1 74 ? -5.602 7.094 5.057 1.00 76.19 74 LEU A CA 1
ATOM 587 C C . LEU A 1 74 ? -4.279 7.814 4.773 1.00 76.19 74 LEU A C 1
ATOM 589 O O . LEU A 1 74 ? -3.849 7.873 3.618 1.00 76.19 74 LEU A O 1
ATOM 593 N N . CYS A 1 75 ? -3.593 8.300 5.808 1.00 71.06 75 CYS A N 1
ATOM 594 C CA . CYS A 1 75 ? -2.268 8.906 5.695 1.00 71.06 75 CYS A CA 1
ATOM 595 C C . CYS A 1 75 ? -1.250 7.911 5.121 1.00 71.06 75 CYS A C 1
ATOM 597 O O . CYS A 1 75 ? -0.508 8.245 4.193 1.00 71.06 75 CYS A O 1
ATOM 599 N N . ALA A 1 76 ? -1.249 6.664 5.603 1.00 71.06 76 ALA A N 1
ATOM 600 C CA . ALA A 1 76 ? -0.364 5.618 5.100 1.00 71.06 76 ALA A CA 1
ATOM 601 C C . ALA A 1 76 ? -0.665 5.244 3.638 1.00 71.06 76 ALA A C 1
ATOM 603 O O . ALA A 1 76 ? 0.259 5.014 2.852 1.00 71.06 76 ALA A O 1
ATOM 604 N N . ALA A 1 77 ? -1.941 5.177 3.248 1.00 77.06 77 ALA A N 1
ATOM 605 C CA . ALA A 1 77 ? -2.341 4.915 1.868 1.00 77.06 77 ALA A CA 1
ATOM 606 C C . ALA A 1 77 ? -1.926 6.058 0.929 1.00 77.06 77 ALA A C 1
ATOM 608 O O . ALA A 1 77 ? -1.334 5.800 -0.122 1.00 77.06 77 ALA A O 1
ATOM 609 N N . ASN A 1 78 ? -2.155 7.309 1.338 1.00 82.81 78 ASN A N 1
ATOM 610 C CA . ASN A 1 78 ? -1.786 8.490 0.563 1.00 82.81 78 ASN A CA 1
ATOM 611 C C . ASN A 1 78 ? -0.261 8.599 0.389 1.00 82.81 78 ASN A C 1
ATOM 613 O O . ASN A 1 78 ? 0.234 8.825 -0.715 1.00 82.81 78 ASN A O 1
ATOM 617 N N . TRP A 1 79 ? 0.505 8.317 1.448 1.00 79.56 79 TRP A N 1
ATOM 618 C CA . TRP A 1 79 ? 1.965 8.239 1.373 1.00 79.56 79 TRP A CA 1
ATOM 619 C C . TRP A 1 79 ? 2.441 7.197 0.352 1.00 79.56 79 TRP A C 1
ATOM 621 O O . TRP A 1 79 ? 3.307 7.483 -0.477 1.00 79.56 79 TRP A O 1
ATOM 631 N N . ARG A 1 80 ? 1.858 5.990 0.358 1.00 84.06 80 ARG A N 1
ATOM 632 C CA . ARG A 1 80 ? 2.200 4.948 -0.625 1.00 84.06 80 ARG A CA 1
ATOM 633 C C . ARG A 1 80 ? 1.868 5.391 -2.047 1.00 84.06 80 ARG A C 1
ATOM 635 O O . ARG A 1 80 ? 2.696 5.196 -2.932 1.00 84.06 80 ARG A O 1
ATOM 642 N N . ALA A 1 81 ? 0.701 5.994 -2.269 1.00 83.25 81 ALA A N 1
ATOM 643 C CA . ALA A 1 81 ? 0.312 6.511 -3.580 1.00 83.25 81 ALA A CA 1
ATOM 644 C C . ALA A 1 81 ? 1.305 7.571 -4.087 1.00 83.25 81 ALA A C 1
ATOM 646 O O . ALA A 1 81 ? 1.755 7.500 -5.229 1.00 83.25 81 ALA A O 1
ATOM 647 N N . HIS A 1 82 ? 1.737 8.486 -3.215 1.00 82.50 82 HIS A N 1
ATOM 648 C CA . HIS A 1 82 ? 2.751 9.483 -3.552 1.00 82.50 82 HIS A CA 1
ATOM 649 C C . HIS A 1 82 ? 4.101 8.848 -3.934 1.00 82.50 82 HIS A C 1
ATOM 651 O O . HIS A 1 82 ? 4.719 9.240 -4.924 1.00 82.50 82 HIS A O 1
ATOM 657 N N . GLN A 1 83 ? 4.539 7.809 -3.214 1.00 83.00 83 GLN A N 1
ATOM 658 C CA . GLN A 1 83 ? 5.755 7.059 -3.556 1.00 83.00 83 GLN A CA 1
ATOM 659 C C . GLN A 1 83 ? 5.659 6.382 -4.931 1.00 83.00 83 GLN A C 1
ATOM 661 O O . GLN A 1 83 ? 6.626 6.392 -5.696 1.00 83.00 83 GLN A O 1
ATOM 666 N N . TRP A 1 84 ? 4.498 5.816 -5.268 1.00 85.56 84 TRP A N 1
ATOM 667 C CA . TRP A 1 84 ? 4.249 5.254 -6.597 1.00 85.56 84 TRP A CA 1
ATOM 668 C C . TRP A 1 84 ? 4.314 6.322 -7.688 1.00 85.56 84 TRP A C 1
ATOM 670 O O . TRP A 1 84 ? 4.995 6.110 -8.690 1.00 85.56 84 TRP A O 1
ATOM 680 N N . GLN A 1 85 ? 3.694 7.483 -7.469 1.00 86.75 85 GLN A N 1
ATOM 681 C CA . GLN A 1 85 ? 3.724 8.588 -8.427 1.00 86.75 85 GLN A CA 1
ATOM 682 C C . GLN A 1 85 ? 5.152 9.084 -8.688 1.00 86.75 85 GLN A C 1
ATOM 684 O O . GLN A 1 85 ? 5.545 9.273 -9.836 1.00 86.75 85 GLN A O 1
ATOM 689 N N . MET A 1 86 ? 5.961 9.241 -7.638 1.00 80.44 86 MET A N 1
ATOM 690 C CA . MET A 1 86 ? 7.360 9.661 -7.767 1.00 80.44 86 MET A CA 1
ATOM 691 C C . MET A 1 86 ? 8.193 8.653 -8.570 1.00 80.44 86 MET A C 1
ATOM 693 O O . MET A 1 86 ? 8.998 9.040 -9.418 1.00 80.44 86 MET A O 1
ATOM 697 N N . ARG A 1 87 ? 7.982 7.348 -8.344 1.00 87.12 87 ARG A N 1
ATOM 698 C CA . ARG A 1 87 ? 8.642 6.286 -9.122 1.00 87.12 87 ARG A CA 1
ATOM 699 C C . ARG A 1 87 ? 8.212 6.302 -10.583 1.00 87.12 87 ARG A C 1
ATOM 701 O O . ARG A 1 87 ? 9.073 6.195 -11.451 1.00 87.12 87 ARG A O 1
ATOM 708 N N . TYR A 1 88 ? 6.916 6.458 -10.842 1.00 89.25 88 TYR A N 1
ATOM 709 C CA . TYR A 1 88 ? 6.379 6.565 -12.195 1.00 89.25 88 TYR A CA 1
ATOM 710 C C . TYR A 1 88 ? 6.990 7.754 -12.943 1.00 89.25 88 TYR A C 1
ATOM 712 O O . TYR A 1 88 ? 7.533 7.575 -14.027 1.00 89.25 88 TYR A O 1
ATOM 720 N N . ASN A 1 89 ? 7.002 8.940 -12.328 1.00 88.25 89 ASN A N 1
ATOM 721 C CA . ASN A 1 89 ? 7.585 10.141 -12.930 1.00 88.25 89 ASN A CA 1
ATOM 722 C C . ASN A 1 89 ? 9.078 9.952 -13.242 1.00 88.25 89 ASN A C 1
ATOM 724 O O . ASN A 1 89 ? 9.545 10.340 -14.308 1.00 88.25 89 ASN A O 1
ATOM 728 N N . LYS A 1 90 ? 9.831 9.305 -12.343 1.00 90.69 90 LYS A N 1
ATOM 729 C CA . LYS A 1 90 ? 11.245 8.987 -12.584 1.00 90.69 90 LYS A CA 1
ATOM 730 C C . LYS A 1 90 ? 11.431 8.060 -13.790 1.00 90.69 90 LYS A C 1
ATOM 732 O O . LYS A 1 90 ? 12.33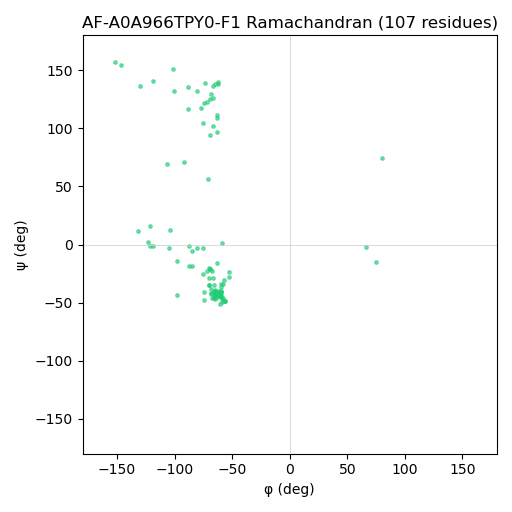7 8.283 -14.587 1.00 90.69 90 LYS A O 1
ATOM 737 N N . LEU A 1 91 ? 10.595 7.030 -13.910 1.00 90.44 91 LEU A N 1
ATOM 738 C CA . LEU A 1 91 ? 10.604 6.106 -15.046 1.00 90.44 91 LEU A CA 1
ATOM 739 C C . LEU A 1 91 ? 10.247 6.816 -16.354 1.00 90.44 91 LEU A C 1
ATOM 741 O O . LEU A 1 91 ? 10.931 6.604 -17.349 1.00 90.44 91 LEU A O 1
ATOM 745 N N . ALA A 1 92 ? 9.238 7.689 -16.344 1.00 89.38 92 ALA A N 1
ATOM 746 C CA . ALA A 1 92 ? 8.844 8.468 -17.516 1.00 89.38 92 ALA A CA 1
ATOM 747 C C . ALA A 1 92 ? 10.012 9.313 -18.051 1.00 89.38 92 ALA A C 1
ATOM 749 O O . ALA A 1 92 ? 10.361 9.191 -19.220 1.00 89.38 92 ALA A O 1
ATOM 750 N N . ILE A 1 93 ? 10.708 10.045 -17.172 1.00 90.56 93 ILE A N 1
ATOM 751 C CA . ILE A 1 93 ? 11.894 10.840 -17.545 1.00 90.56 93 ILE A CA 1
ATOM 752 C C . ILE A 1 93 ? 13.004 9.954 -18.132 1.00 90.56 93 ILE A C 1
ATOM 754 O O . ILE A 1 93 ? 13.676 10.325 -19.091 1.00 90.56 93 ILE A O 1
ATOM 758 N N . GLN A 1 94 ? 13.227 8.764 -17.563 1.00 90.19 94 GLN A N 1
ATOM 759 C CA . GLN A 1 94 ? 14.236 7.836 -18.083 1.00 90.19 94 GLN A CA 1
ATOM 760 C C . GLN A 1 94 ? 13.891 7.327 -19.485 1.00 90.19 94 GLN A C 1
ATOM 762 O O . GLN A 1 94 ? 14.789 7.188 -20.315 1.00 90.19 94 GLN A O 1
ATOM 767 N N . VAL A 1 95 ? 12.611 7.054 -19.741 1.00 91.62 95 VAL A N 1
ATOM 768 C CA . VAL A 1 95 ? 12.126 6.638 -21.059 1.00 91.62 95 VAL A CA 1
ATOM 769 C C . VAL A 1 95 ? 12.261 7.779 -22.062 1.00 91.62 95 VAL A C 1
ATOM 771 O O . VAL A 1 95 ? 12.802 7.551 -23.139 1.00 91.62 95 VAL A O 1
ATOM 774 N N . GLU A 1 96 ? 11.866 9.000 -21.701 1.00 91.12 96 GLU A N 1
ATOM 775 C CA . GLU A 1 96 ? 12.031 10.187 -22.552 1.00 91.12 96 GLU A CA 1
ATOM 776 C C . GLU A 1 96 ? 13.500 10.396 -22.940 1.00 91.12 96 GLU A C 1
ATOM 778 O O . GLU A 1 96 ? 13.822 10.478 -24.122 1.00 91.12 96 GLU A O 1
ATOM 783 N N . HIS A 1 97 ? 14.423 10.354 -21.972 1.00 92.25 97 HIS A N 1
ATOM 784 C CA . HIS A 1 97 ? 15.858 10.429 -22.261 1.00 92.25 97 HIS A CA 1
ATOM 785 C C . HIS A 1 97 ? 16.352 9.303 -23.174 1.00 92.25 97 HIS A C 1
ATOM 787 O O . HIS A 1 97 ? 17.258 9.514 -23.980 1.00 92.25 97 HIS A O 1
ATOM 793 N N . TYR A 1 98 ? 15.817 8.090 -23.033 1.00 92.44 98 TYR A N 1
ATOM 794 C CA . TYR A 1 98 ? 16.201 6.976 -23.893 1.00 92.44 98 TYR A CA 1
ATOM 795 C C . TYR A 1 98 ? 15.717 7.181 -25.332 1.00 92.44 98 TYR A C 1
ATOM 797 O O . TYR A 1 98 ? 16.495 6.962 -26.259 1.00 92.44 98 TYR A O 1
ATOM 805 N N . ILE A 1 99 ? 14.482 7.657 -25.508 1.00 93.19 99 ILE A N 1
ATOM 806 C CA . ILE A 1 99 ? 13.909 7.995 -26.815 1.00 93.19 99 ILE A CA 1
ATOM 807 C C . ILE A 1 99 ? 14.744 9.086 -27.489 1.00 93.19 99 ILE A C 1
ATOM 809 O O . ILE A 1 99 ? 15.239 8.854 -28.588 1.00 93.19 99 ILE A O 1
ATOM 813 N N . SER A 1 100 ? 15.034 10.196 -26.802 1.00 90.88 100 SER A N 1
ATOM 814 C CA . SER A 1 100 ? 15.849 11.277 -27.379 1.00 90.88 100 SER A CA 1
ATOM 815 C C . SER A 1 100 ? 17.252 10.813 -27.787 1.00 90.88 100 SER A C 1
ATOM 817 O O . SER A 1 100 ? 17.805 11.277 -28.779 1.00 90.88 100 SER A O 1
ATOM 819 N N . ARG A 1 101 ? 17.848 9.862 -27.052 1.00 92.50 101 ARG A N 1
ATOM 820 C CA . ARG A 1 101 ? 19.142 9.264 -27.429 1.00 92.50 101 ARG A CA 1
ATOM 821 C C . ARG A 1 101 ? 19.060 8.368 -28.660 1.00 92.50 101 ARG A C 1
ATOM 823 O O . ARG A 1 101 ? 20.082 8.180 -29.314 1.00 92.50 101 ARG A O 1
ATOM 830 N N . ILE A 1 102 ? 17.914 7.742 -28.915 1.00 91.06 102 ILE A N 1
ATOM 831 C CA . ILE A 1 102 ? 17.693 6.964 -30.135 1.00 91.06 102 ILE A CA 1
ATOM 832 C C . ILE A 1 102 ? 17.494 7.915 -31.309 1.00 91.06 102 ILE A C 1
ATOM 834 O O . ILE A 1 102 ? 18.163 7.737 -32.317 1.00 91.06 102 ILE A O 1
ATOM 838 N N . GLU A 1 103 ? 16.642 8.928 -31.160 1.00 90.44 103 GLU A N 1
ATOM 839 C CA . GLU A 1 103 ? 16.372 9.926 -32.204 1.00 90.44 103 GLU A CA 1
ATOM 840 C C . GLU A 1 103 ? 17.661 10.618 -32.659 1.00 90.44 103 GLU A C 1
ATOM 842 O O . GLU A 1 103 ? 17.981 10.582 -33.841 1.00 90.44 103 GLU A O 1
ATOM 847 N N . ALA A 1 104 ? 18.490 11.088 -31.720 1.00 85.25 104 ALA A N 1
ATOM 848 C CA . ALA A 1 104 ? 19.781 11.695 -32.050 1.00 85.25 104 ALA A CA 1
ATOM 849 C C . ALA A 1 104 ? 20.718 10.758 -32.838 1.00 85.25 104 ALA A C 1
ATOM 851 O O . ALA A 1 104 ? 21.470 11.207 -33.691 1.00 85.25 104 ALA A O 1
ATOM 852 N N . LYS A 1 105 ? 20.673 9.443 -32.579 1.00 86.38 105 LYS A N 1
ATOM 853 C CA . LYS A 1 105 ? 21.471 8.462 -33.335 1.00 86.38 105 LYS A CA 1
ATOM 854 C C . LYS A 1 105 ? 20.920 8.176 -34.726 1.00 86.38 105 LYS A C 1
ATOM 856 O O . LYS A 1 105 ? 21.670 7.679 -35.555 1.00 86.38 105 LYS A O 1
ATOM 861 N N . ILE A 1 106 ? 19.620 8.373 -34.937 1.00 84.25 106 ILE A N 1
ATOM 862 C CA . ILE A 1 106 ? 18.999 8.233 -36.254 1.00 84.25 106 ILE A CA 1
ATOM 863 C C . ILE A 1 106 ? 19.375 9.441 -37.112 1.00 84.25 106 ILE A C 1
ATOM 865 O O . ILE A 1 106 ? 19.717 9.248 -38.269 1.00 84.25 106 ILE A O 1
ATOM 869 N N . ASP A 1 107 ? 19.374 10.644 -36.537 1.00 77.38 107 ASP A N 1
ATOM 870 C CA . ASP A 1 107 ? 19.734 11.876 -37.252 1.00 77.38 107 ASP A CA 1
ATOM 871 C C . ASP A 1 107 ? 21.226 11.942 -37.648 1.00 77.38 107 ASP A C 1
ATOM 873 O O . ASP A 1 107 ? 21.584 12.649 -38.588 1.00 77.38 107 AS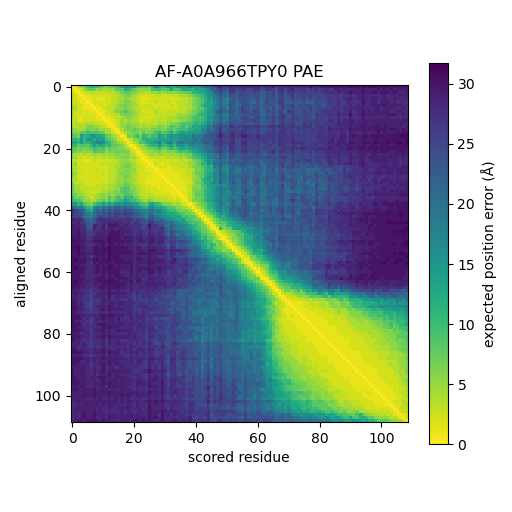P A O 1
ATOM 877 N N . ASP A 1 108 ? 22.094 11.193 -36.957 1.00 72.50 108 ASP A N 1
ATOM 878 C CA . ASP A 1 108 ? 23.529 11.069 -37.261 1.00 72.50 108 ASP A CA 1
ATOM 879 C C . ASP A 1 108 ? 23.849 10.078 -38.417 1.00 72.50 108 ASP A C 1
ATOM 881 O O . ASP A 1 108 ? 25.024 9.916 -38.765 1.00 72.50 108 ASP A O 1
ATOM 885 N N . ILE A 1 109 ? 22.846 9.391 -38.993 1.00 64.94 109 ILE A N 1
ATOM 886 C CA . ILE A 1 109 ? 22.974 8.419 -40.109 1.00 64.94 109 ILE A CA 1
ATOM 887 C C . ILE A 1 109 ? 22.510 9.045 -41.426 1.00 64.94 109 ILE A C 1
ATOM 889 O O . ILE A 1 109 ? 23.255 8.897 -42.423 1.00 64.94 109 ILE A O 1
#